Protein AF-A0A378R0T5-F1 (afdb_monomer)

Solvent-accessible surface area (backbone atoms only — not comparable to full-atom values): 10630 Å² total; per-residue (Å²): 133,88,83,85,75,93,77,85,84,84,83,92,78,89,84,81,87,89,85,80,87,87,83,86,90,87,89,82,89,89,81,90,83,89,77,88,76,93,70,92,67,92,65,93,65,66,70,77,44,72,35,35,32,31,23,16,50,79,90,35,71,51,33,57,54,38,42,55,50,18,53,48,38,32,71,77,62,62,27,54,39,40,64,38,72,46,87,21,38,66,49,31,53,55,34,28,65,68,65,75,23,53,28,24,41,32,40,50,67,56,48,50,27,28,57,67,22,35,91,97,26,89,56,54,54,81,48,64,35,81,76,44,76,75,51,75,44,72,50,79,82,79,70,97,50,92,88,72,76,88,71,88,74,73,46,78,44,42,34,30,37,31,27,48,52,79,83,129

Foldseek 3Di:
DDDDDPPPPPDPDDDDDDDDDDDDDDDDDDDDDDDDDDDDDPDVQPPQAEAEEEAEDCPDPRVVVQVVVQVVCCVPRVHNYDYDYDNAALVQLVCQLVVVHQKYKHKPVSLVCQQVQHDSGVDHDPFKDWDDWDDKDWDFDDDPDPPPPPDGDIDIIIMTMMGTDDDD

Secondary structure (DSSP, 8-state):
-----S-SSSSSS------------------------------------EEEEE--STTSHHHHHHHHHHHHHHHHH--EEEEE--S-HHHHHHHHHTTS-SEEEEEHHHHHHHHHT-TT-SS---SEEEEEEEEEEEEP---SSTT--S----EEEEEEEEEEPPP-

InterPro domains:
  IPR011852 TRAP transporter solute receptor, TAXI family [PF16868] (53-145)
  IPR011852 TRAP transporter solute receptor, TAXI family [PTHR42941] (23-144)
  IPR011852 TRAP transporter solute receptor, TAXI family [TIGR02122] (1-142)

Mean predicted aligned error: 16.32 Å

Structure (mmCIF, N/CA/C/O backbone):
data_AF-A0A378R0T5-F1
#
_entry.id   AF-A0A378R0T5-F1
#
loop_
_atom_site.group_PDB
_atom_site.id
_atom_site.type_symbol
_atom_site.label_atom_id
_atom_site.label_alt_id
_atom_site.label_comp_id
_atom_site.label_asym_id
_atom_site.label_entity_id
_atom_site.label_seq_id
_atom_site.pdbx_PDB_ins_code
_atom_site.Cartn_x
_atom_site.Cartn_y
_atom_site.Cartn_z
_atom_site.occupancy
_atom_site.B_iso_or_equiv
_atom_site.auth_seq_id
_atom_site.auth_comp_id
_atom_site.auth_asym_id
_atom_site.auth_atom_id
_atom_site.pdbx_PDB_model_num
ATOM 1 N N . MET A 1 1 ? 40.529 45.753 13.535 1.00 38.09 1 MET A N 1
ATOM 2 C CA . MET A 1 1 ? 40.522 44.287 13.735 1.00 38.09 1 MET A CA 1
ATOM 3 C C . MET A 1 1 ? 39.955 43.991 15.118 1.00 38.09 1 MET A C 1
ATOM 5 O O . MET A 1 1 ? 40.439 44.571 16.071 1.00 38.09 1 MET A O 1
ATOM 9 N N . LYS A 1 2 ? 38.894 43.171 15.162 1.00 45.59 2 LYS A N 1
ATOM 10 C CA . LYS A 1 2 ? 38.341 42.362 16.272 1.00 45.59 2 LYS A CA 1
ATOM 11 C C . LYS A 1 2 ? 38.584 42.806 17.729 1.00 45.59 2 LYS A C 1
ATOM 13 O O . LYS A 1 2 ? 39.693 42.678 18.221 1.00 45.59 2 LYS A O 1
ATOM 18 N N . ALA A 1 3 ? 37.484 43.047 18.448 1.00 45.38 3 ALA A N 1
ATOM 19 C CA . ALA A 1 3 ? 37.195 42.361 19.716 1.00 45.38 3 ALA A CA 1
ATOM 20 C C . ALA A 1 3 ? 35.701 42.523 20.06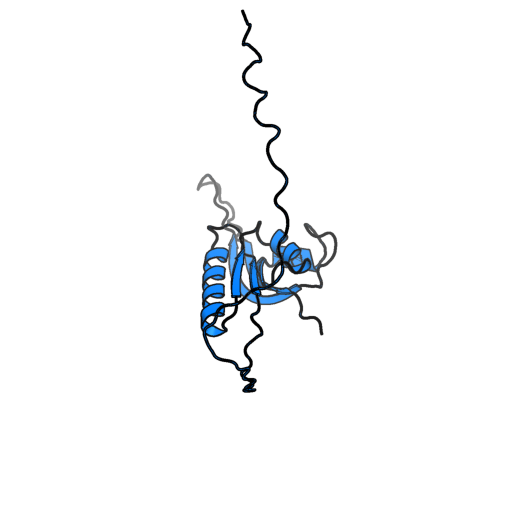8 1.00 45.38 3 ALA A C 1
ATOM 22 O O . ALA A 1 3 ? 35.307 43.433 20.788 1.00 45.38 3 ALA A O 1
ATOM 23 N N . PHE A 1 4 ? 34.857 41.651 19.509 1.00 55.78 4 PHE A N 1
ATOM 24 C CA . PHE A 1 4 ? 33.466 41.487 19.940 1.00 55.78 4 PHE A CA 1
ATOM 25 C C . PHE A 1 4 ? 33.455 40.833 21.330 1.00 55.78 4 PHE A C 1
ATOM 27 O O . PHE A 1 4 ? 34.062 39.779 21.530 1.00 55.78 4 PHE A O 1
ATOM 34 N N . ASN A 1 5 ? 32.806 41.500 22.284 1.00 49.41 5 ASN A N 1
ATOM 35 C CA . ASN A 1 5 ? 32.858 41.195 23.709 1.00 49.41 5 ASN A CA 1
ATOM 36 C C . ASN A 1 5 ? 31.922 40.024 24.063 1.00 49.41 5 ASN A C 1
ATOM 38 O O . ASN A 1 5 ? 30.726 40.065 23.777 1.00 49.41 5 ASN A O 1
ATOM 42 N N . LYS A 1 6 ? 32.476 38.977 24.687 1.00 50.16 6 LYS A N 1
ATOM 43 C CA . LYS A 1 6 ? 31.819 37.709 25.062 1.00 50.16 6 LYS A CA 1
ATOM 44 C C . LYS A 1 6 ? 30.911 37.850 26.297 1.00 50.16 6 LYS A C 1
ATOM 46 O O . LYS A 1 6 ? 31.003 37.050 27.221 1.00 50.16 6 LYS A O 1
ATOM 51 N N . LEU A 1 7 ? 30.067 38.880 26.331 1.00 47.53 7 LEU A N 1
ATOM 52 C CA . LEU A 1 7 ? 29.263 39.224 27.512 1.00 47.53 7 LEU A CA 1
ATOM 53 C C . LEU A 1 7 ? 27.750 39.013 27.319 1.00 47.53 7 LEU A C 1
ATOM 55 O O . LEU A 1 7 ? 26.978 39.234 28.240 1.00 47.53 7 LEU A O 1
ATOM 59 N N . THR A 1 8 ? 27.305 38.526 26.159 1.00 48.91 8 THR A N 1
ATOM 60 C CA . THR A 1 8 ? 25.872 38.342 25.847 1.00 48.91 8 THR A CA 1
ATOM 61 C C . THR A 1 8 ? 25.450 36.886 25.605 1.00 48.91 8 THR A C 1
ATOM 63 O O . THR A 1 8 ? 24.412 36.650 24.997 1.00 48.91 8 THR A O 1
ATOM 66 N N . LEU A 1 9 ? 26.208 35.893 26.094 1.00 52.00 9 LEU A N 1
ATOM 67 C CA . LEU A 1 9 ? 25.902 34.463 25.881 1.00 52.00 9 LEU A CA 1
ATOM 68 C C . LEU A 1 9 ? 25.857 33.609 27.167 1.00 52.00 9 LEU A C 1
ATOM 70 O O . LEU A 1 9 ? 26.092 32.409 27.117 1.00 52.00 9 LEU A O 1
ATOM 74 N N . ALA A 1 10 ? 25.547 34.191 28.329 1.00 48.78 10 ALA A N 1
ATOM 75 C CA . ALA A 1 10 ? 25.557 33.458 29.606 1.00 48.78 10 ALA A CA 1
ATOM 76 C C . ALA A 1 10 ? 24.336 33.721 30.516 1.00 48.78 10 ALA A C 1
ATOM 78 O O . ALA A 1 10 ? 24.488 33.764 31.730 1.00 48.78 10 ALA A O 1
ATOM 79 N N . CYS A 1 11 ? 23.128 33.877 29.952 1.00 46.97 11 CYS A N 1
ATOM 80 C CA . CYS A 1 11 ? 21.889 34.078 30.735 1.00 46.97 11 CYS A CA 1
ATOM 81 C C . CYS A 1 11 ? 20.726 33.116 30.410 1.00 46.97 11 CYS A C 1
ATOM 83 O O . CYS A 1 11 ? 19.616 33.348 30.871 1.00 46.97 11 CYS A O 1
ATOM 85 N N . ILE A 1 12 ? 20.928 32.034 29.644 1.00 52.97 12 ILE A N 1
ATOM 86 C CA . ILE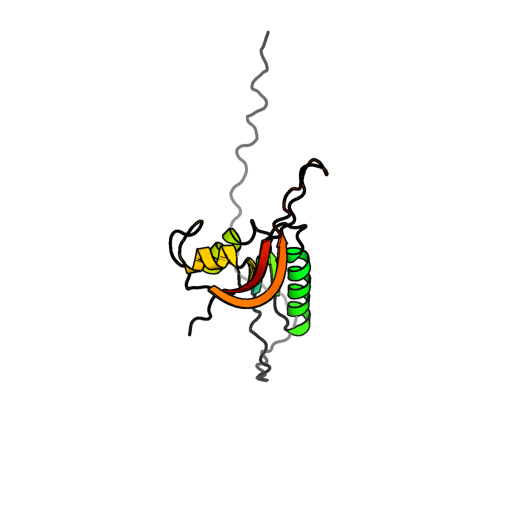 A 1 12 ? 19.840 31.082 29.303 1.00 52.97 12 ILE A CA 1
ATOM 87 C C . ILE A 1 12 ? 20.183 29.657 29.757 1.00 52.97 12 ILE A C 1
ATOM 89 O O . ILE A 1 12 ? 19.933 28.679 29.062 1.00 52.97 12 ILE A O 1
ATOM 93 N N . ILE A 1 13 ? 20.790 29.523 30.935 1.00 56.72 13 ILE A N 1
ATOM 94 C CA . ILE A 1 13 ? 20.854 28.239 31.633 1.00 56.72 13 ILE A CA 1
ATOM 95 C C . ILE A 1 13 ? 20.547 28.500 33.101 1.00 56.72 13 ILE A C 1
ATOM 97 O O . ILE A 1 13 ? 21.315 29.160 33.793 1.00 56.72 13 ILE A O 1
ATOM 101 N N . GLY A 1 14 ? 19.428 27.940 33.552 1.00 53.78 14 GLY A N 1
ATOM 102 C CA . GLY A 1 14 ? 19.097 27.804 34.963 1.00 53.78 14 GLY A CA 1
ATOM 103 C C . GLY A 1 14 ? 17.999 28.747 35.417 1.00 53.78 14 GLY A C 1
ATOM 104 O O . GLY A 1 14 ? 18.301 29.825 35.896 1.00 53.78 14 GLY A O 1
ATOM 105 N N . ILE A 1 15 ? 16.745 28.300 35.309 1.00 58.47 15 ILE A N 1
ATOM 106 C CA . ILE A 1 15 ? 15.662 28.581 36.261 1.00 58.47 15 ILE A CA 1
ATOM 107 C C . ILE A 1 15 ? 14.592 27.488 36.051 1.00 58.47 15 ILE A C 1
ATOM 109 O O . ILE A 1 15 ? 13.989 27.375 34.988 1.00 58.47 15 ILE A O 1
ATOM 113 N N . SER A 1 16 ? 14.402 26.688 37.103 1.00 52.78 16 SER A N 1
ATOM 114 C CA . SER A 1 16 ? 13.153 26.004 37.471 1.00 52.78 16 SER A CA 1
ATOM 115 C C . SER A 1 16 ? 12.789 24.661 36.832 1.00 52.78 16 SER A C 1
ATOM 117 O O . SER A 1 16 ? 11.827 24.528 36.082 1.00 52.78 16 SER A O 1
ATOM 119 N N . THR A 1 17 ? 13.445 23.610 37.320 1.00 58.12 17 THR A N 1
ATOM 120 C CA . THR A 1 17 ? 12.716 22.442 37.843 1.00 58.12 17 THR A CA 1
ATOM 121 C C . THR A 1 17 ? 12.087 22.778 39.201 1.00 58.12 17 THR A C 1
ATOM 123 O O . THR A 1 17 ? 12.714 23.510 39.964 1.00 58.12 17 THR A O 1
ATOM 126 N N . LEU A 1 18 ? 10.942 22.143 39.508 1.00 54.56 18 LEU A N 1
ATOM 127 C CA . LEU A 1 18 ? 10.236 21.987 40.803 1.00 54.56 18 LEU A CA 1
ATOM 128 C C . LEU A 1 18 ? 8.879 22.709 40.890 1.00 54.56 18 LEU A C 1
ATOM 130 O O . LEU A 1 18 ? 8.830 23.886 41.215 1.00 54.56 18 LEU A O 1
ATOM 134 N N . LEU A 1 19 ? 7.788 21.950 40.710 1.00 55.28 19 LEU A N 1
ATOM 135 C CA . LEU A 1 19 ? 6.519 22.112 41.440 1.00 55.28 19 LEU A CA 1
ATOM 136 C C . LEU A 1 19 ? 5.769 20.764 41.492 1.00 55.28 19 LEU A C 1
ATOM 138 O O . LEU A 1 19 ? 4.975 20.411 40.629 1.00 55.28 19 LEU A O 1
ATOM 142 N N . THR A 1 20 ? 6.176 19.969 42.481 1.00 65.31 20 THR A N 1
ATOM 143 C CA . THR A 1 20 ? 5.383 19.253 43.496 1.00 65.31 20 THR A CA 1
ATOM 144 C C . THR A 1 20 ? 3.863 19.095 43.311 1.00 65.31 20 THR A C 1
ATOM 146 O O . THR A 1 20 ? 3.119 20.066 43.286 1.00 65.31 20 THR A O 1
ATOM 149 N N . ALA A 1 21 ? 3.454 17.820 43.307 1.00 49.84 21 ALA A N 1
ATOM 150 C CA . ALA A 1 21 ? 2.366 17.168 44.053 1.00 49.84 21 ALA A CA 1
ATOM 151 C C . ALA A 1 21 ? 1.160 17.979 44.572 1.00 49.84 21 ALA A C 1
ATOM 153 O O . ALA A 1 21 ? 1.321 18.912 45.352 1.00 49.84 21 ALA A O 1
ATOM 154 N N . CYS A 1 22 ? -0.048 17.443 44.343 1.00 58.81 22 CYS A N 1
ATOM 155 C CA . CYS A 1 22 ? -1.053 17.304 45.403 1.00 58.81 22 CYS A CA 1
ATOM 156 C C . CYS A 1 22 ? -2.129 16.266 45.032 1.00 58.81 22 CYS A C 1
ATOM 158 O O . CYS A 1 22 ? -2.677 16.298 43.931 1.00 58.81 22 CYS A O 1
ATOM 160 N N . GLY A 1 23 ? -2.434 15.374 45.974 1.00 36.56 23 GLY A N 1
ATOM 161 C CA . GLY A 1 23 ? -3.691 14.638 46.069 1.00 36.56 23 GLY A CA 1
ATOM 162 C C . GLY A 1 23 ? -4.391 14.984 47.392 1.00 36.56 23 GLY A C 1
ATOM 163 O O . GLY A 1 23 ? -3.721 15.412 48.329 1.00 36.56 23 GLY A O 1
ATOM 164 N N . GLY A 1 24 ? -5.710 14.751 47.462 1.00 35.88 24 GLY A N 1
ATOM 165 C CA . GLY A 1 24 ? -6.463 14.556 48.715 1.00 35.88 24 GLY A CA 1
ATOM 166 C C . GLY A 1 24 ? -7.324 15.717 49.248 1.00 35.88 24 GLY A C 1
ATOM 167 O O . GLY A 1 24 ? -6.819 16.597 49.933 1.00 35.88 24 GLY A O 1
ATOM 168 N N . ASP A 1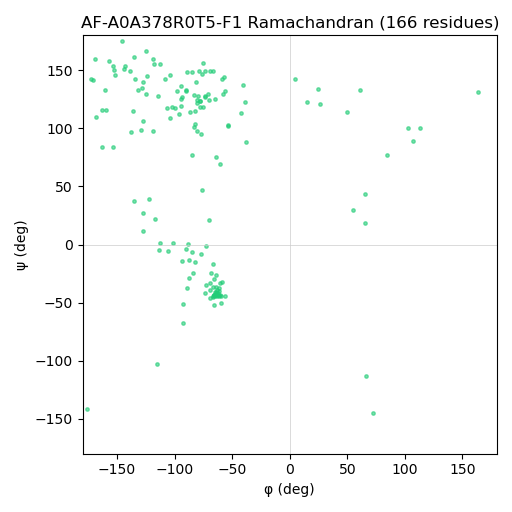 25 ? -8.635 15.612 48.985 1.00 43.97 25 ASP A N 1
ATOM 169 C CA . ASP A 1 25 ? -9.829 15.956 49.793 1.00 43.97 25 ASP A CA 1
ATOM 170 C C . ASP A 1 25 ? -10.013 17.322 50.500 1.00 43.97 25 ASP A C 1
ATOM 172 O O . ASP A 1 25 ? -9.433 17.589 51.554 1.00 43.97 25 ASP A O 1
ATOM 176 N N . LYS A 1 26 ? -11.023 18.091 50.038 1.00 32.62 26 LYS A N 1
ATOM 177 C CA . LYS A 1 26 ? -12.215 18.502 50.827 1.00 32.62 26 LYS A CA 1
ATOM 178 C C . LYS A 1 26 ? -13.289 19.222 49.986 1.00 32.62 26 LYS A C 1
ATOM 180 O O . LYS A 1 26 ? -12.993 19.992 49.080 1.00 32.62 26 LYS A O 1
ATOM 185 N N . SER A 1 27 ? -14.531 18.910 50.346 1.00 30.66 27 SER A N 1
ATOM 186 C CA . SER A 1 27 ? -15.831 19.035 49.673 1.00 30.66 27 SER A CA 1
ATOM 187 C C . SER A 1 27 ? -16.394 20.438 49.402 1.00 30.66 27 SER A C 1
ATOM 189 O O . SER A 1 27 ? -16.260 21.321 50.244 1.00 30.66 27 SER A O 1
ATOM 191 N N . ALA A 1 28 ? -17.171 20.559 48.311 1.00 29.38 28 ALA A N 1
ATOM 192 C CA . ALA A 1 28 ? -18.567 21.043 48.316 1.00 29.38 28 ALA A CA 1
ATOM 193 C C . ALA A 1 28 ? -19.273 20.782 46.952 1.00 29.38 28 ALA A C 1
ATOM 195 O O . ALA A 1 28 ? -18.910 21.386 45.948 1.00 29.38 28 ALA A O 1
ATOM 196 N N . GLU A 1 29 ? -20.233 19.837 46.969 1.00 25.53 29 GLU A N 1
ATOM 197 C CA . GLU A 1 29 ? -21.494 19.635 46.198 1.00 25.53 29 GLU A CA 1
ATOM 198 C C . GLU A 1 29 ? -21.861 20.600 45.032 1.00 25.53 29 GLU A C 1
ATOM 200 O O . GLU A 1 29 ? -21.692 21.805 45.165 1.00 25.53 29 GLU A O 1
ATOM 205 N N . GLN A 1 30 ? -22.446 20.227 43.875 1.00 23.19 30 GLN A N 1
ATOM 206 C CA . GLN A 1 30 ? -23.605 19.372 43.483 1.00 23.19 30 GLN A CA 1
ATOM 207 C C . GLN A 1 30 ? -23.539 19.158 41.934 1.00 23.19 30 GLN A C 1
ATOM 209 O O . GLN A 1 30 ? -22.995 20.027 41.264 1.00 23.19 30 GLN A O 1
ATOM 214 N N . LYS A 1 31 ? -24.121 18.180 41.211 1.00 25.66 31 LYS A N 1
ATOM 215 C CA . LYS A 1 31 ? -25.055 17.053 41.422 1.00 25.66 31 LYS A CA 1
ATOM 216 C C . LYS A 1 31 ? -25.089 16.197 40.123 1.00 25.66 31 LYS A C 1
ATOM 218 O O . LYS A 1 31 ? -25.132 16.798 39.057 1.00 25.66 31 LYS A O 1
ATOM 223 N N . THR A 1 32 ? -25.160 14.862 40.277 1.00 21.12 32 THR A N 1
ATOM 224 C CA . THR A 1 32 ? -26.046 13.871 39.577 1.00 21.12 32 THR A CA 1
ATOM 225 C C . THR A 1 32 ? -25.917 13.730 38.033 1.00 21.12 32 THR A C 1
ATOM 227 O O . THR A 1 32 ? -25.921 14.720 37.325 1.00 21.12 32 THR A O 1
ATOM 230 N N . ASP A 1 33 ? -25.825 12.560 37.385 1.00 24.83 33 ASP A N 1
ATOM 231 C CA . ASP A 1 33 ? -26.380 11.232 37.674 1.00 24.83 33 ASP A CA 1
ATOM 232 C C . ASP A 1 33 ? -25.577 10.097 37.000 1.00 24.83 33 ASP A C 1
ATOM 234 O O . ASP A 1 33 ? -24.893 10.283 35.994 1.00 24.83 33 ASP A O 1
ATOM 238 N N . SER A 1 34 ? -25.717 8.908 37.572 1.00 29.70 34 SER A N 1
ATOM 239 C CA . SER A 1 34 ? -25.127 7.635 37.173 1.00 29.70 34 SER A CA 1
ATOM 240 C C . SER A 1 34 ? -25.875 7.007 35.996 1.00 29.70 34 SER A C 1
ATOM 242 O O . SER A 1 34 ? -27.097 7.078 35.935 1.00 29.70 34 SER A O 1
ATOM 244 N N . SER A 1 35 ? -25.174 6.254 35.149 1.00 30.28 35 SER A N 1
ATOM 245 C CA . SER A 1 35 ? -25.454 4.820 34.940 1.00 30.28 35 SER A CA 1
ATOM 246 C C . SER A 1 35 ? -24.806 4.290 33.671 1.00 30.28 35 SER A C 1
ATOM 248 O O . SER A 1 35 ? -24.983 4.815 32.573 1.00 30.28 35 SER A O 1
ATOM 250 N N . GLN A 1 36 ? -24.121 3.161 33.853 1.00 40.38 36 GLN A N 1
ATOM 251 C CA . GLN A 1 36 ? -23.979 2.122 32.845 1.00 40.38 36 GLN A CA 1
ATOM 252 C C . GLN A 1 36 ? -25.297 1.908 32.093 1.00 40.38 36 GLN A C 1
ATOM 254 O O . GLN A 1 36 ? -26.345 1.741 32.712 1.00 40.38 36 GLN A O 1
ATOM 259 N N . ASN A 1 37 ? -25.222 1.754 30.774 1.00 34.06 37 ASN A N 1
ATOM 260 C CA . ASN A 1 37 ? -26.150 0.859 30.107 1.00 34.06 37 ASN A CA 1
ATOM 261 C C . ASN A 1 37 ? -25.428 0.036 29.041 1.00 34.06 37 ASN A C 1
ATOM 263 O O . ASN A 1 37 ? -25.230 0.460 27.902 1.00 34.06 37 ASN A O 1
ATOM 267 N N . THR A 1 38 ? -25.056 -1.172 29.456 1.00 36.94 38 THR A N 1
ATOM 268 C CA . THR A 1 38 ? -24.958 -2.341 28.592 1.00 36.94 38 THR A CA 1
ATOM 269 C C . THR A 1 38 ? -26.289 -2.522 27.869 1.00 36.94 38 THR A C 1
ATOM 271 O O . THR A 1 38 ? -27.238 -3.059 28.431 1.00 36.94 38 THR A O 1
ATOM 274 N N . SER A 1 39 ? -26.347 -2.139 26.597 1.00 36.66 39 SER A N 1
ATOM 275 C CA . SER A 1 39 ? -27.336 -2.686 25.672 1.00 36.66 39 SER A CA 1
ATOM 276 C C . SER A 1 39 ? -26.605 -3.389 24.536 1.00 36.66 39 SER A C 1
ATOM 278 O O . SER A 1 39 ? -26.134 -2.791 23.573 1.00 36.66 39 SER A O 1
ATOM 280 N N . ASN A 1 40 ? -26.504 -4.709 24.697 1.00 48.62 40 ASN A N 1
ATOM 281 C CA . ASN A 1 40 ? -26.322 -5.640 23.599 1.00 48.62 40 ASN A CA 1
ATOM 282 C C . ASN A 1 40 ? -27.430 -5.389 22.572 1.00 48.62 40 ASN A C 1
ATOM 284 O O . ASN A 1 40 ? -28.571 -5.810 22.731 1.00 48.62 40 ASN A O 1
ATOM 288 N N . THR A 1 41 ? -27.077 -4.709 21.496 1.00 35.47 41 THR A N 1
ATOM 289 C CA . THR A 1 41 ? -27.636 -4.969 20.178 1.00 35.47 41 THR A CA 1
ATOM 290 C C . THR A 1 41 ? -26.422 -5.143 19.296 1.00 35.47 41 THR A C 1
ATOM 292 O O . THR A 1 41 ? -25.693 -4.186 19.045 1.00 35.47 41 THR A O 1
ATOM 295 N N . ALA A 1 42 ? -26.159 -6.394 18.922 1.00 51.16 42 ALA A N 1
ATOM 296 C CA . ALA A 1 42 ? -25.106 -6.786 18.003 1.00 51.16 42 ALA A CA 1
ATOM 297 C C . ALA A 1 42 ? -25.390 -6.183 16.618 1.00 51.16 42 ALA A C 1
ATOM 299 O O . ALA A 1 42 ? -25.863 -6.846 15.703 1.00 51.16 42 ALA A O 1
ATOM 300 N N . SER A 1 43 ? -25.144 -4.884 16.485 1.00 42.78 43 SER A N 1
ATOM 301 C CA . SER A 1 43 ? -24.707 -4.313 15.229 1.00 42.78 43 SER A CA 1
ATOM 302 C C . SER A 1 43 ? -23.237 -4.673 15.153 1.00 42.78 43 SER A C 1
ATOM 304 O O . SER A 1 43 ? -22.486 -4.333 16.064 1.00 42.78 43 SER A O 1
ATOM 306 N N . ASP A 1 44 ? -22.844 -5.353 14.086 1.00 46.75 44 ASP A N 1
ATOM 307 C CA . ASP A 1 44 ? -21.458 -5.519 13.661 1.00 46.75 44 ASP A CA 1
ATOM 308 C C . ASP A 1 44 ? -20.860 -4.126 13.370 1.00 46.75 44 ASP A C 1
ATOM 310 O O . ASP A 1 44 ? -20.715 -3.679 12.237 1.00 46.75 44 ASP A O 1
ATOM 314 N N . LYS A 1 45 ? -20.665 -3.333 14.425 1.00 50.66 45 LYS A N 1
ATOM 315 C CA . LYS A 1 45 ? -19.877 -2.115 14.407 1.00 50.66 45 LYS A CA 1
ATOM 316 C C . LYS A 1 45 ? -18.464 -2.618 14.569 1.00 50.66 45 LYS A C 1
ATOM 318 O O . LYS A 1 45 ? -18.078 -3.021 15.662 1.00 50.66 45 LYS A O 1
ATOM 323 N N . LEU A 1 46 ? -17.734 -2.616 13.460 1.00 54.09 46 LEU A N 1
ATOM 324 C CA . LEU A 1 46 ? -16.291 -2.779 13.453 1.00 54.09 46 LEU A CA 1
ATOM 325 C C . LEU A 1 46 ? -15.739 -1.931 14.610 1.00 54.09 46 LEU A C 1
ATOM 327 O O . LEU A 1 46 ? -15.900 -0.708 14.576 1.00 54.09 46 LEU A O 1
ATOM 331 N N . GLU A 1 47 ? -15.169 -2.563 15.648 1.00 58.09 47 GLU A N 1
ATOM 332 C CA . GLU A 1 47 ? -14.362 -1.871 16.666 1.00 58.09 47 GLU A CA 1
ATOM 333 C C . GLU A 1 47 ? -13.540 -0.827 15.931 1.00 58.09 47 GLU A C 1
ATOM 335 O O . GLU A 1 47 ? -12.879 -1.220 14.980 1.00 58.09 47 GLU A O 1
ATOM 340 N N . THR A 1 48 ? -13.647 0.460 16.274 1.00 58.69 48 THR A N 1
ATOM 341 C CA . THR A 1 48 ? -13.103 1.597 15.508 1.00 58.69 48 THR A CA 1
ATOM 342 C C . THR A 1 48 ? -11.739 1.283 14.886 1.00 58.69 48 THR A C 1
ATOM 344 O O . THR A 1 48 ? -10.700 1.504 15.510 1.00 58.69 48 THR A O 1
ATOM 347 N N . LYS A 1 49 ? -11.738 0.726 13.665 1.00 73.00 49 LYS A N 1
ATOM 348 C CA . LYS A 1 49 ? -10.517 0.243 13.025 1.00 73.00 49 LYS A CA 1
ATOM 349 C C . LYS A 1 49 ? -9.840 1.460 12.432 1.00 73.00 49 LYS A C 1
ATOM 351 O O . LYS A 1 49 ? -10.445 2.195 11.646 1.00 73.00 49 LYS A O 1
ATOM 356 N N . PHE A 1 50 ? -8.605 1.692 12.855 1.00 87.75 50 PHE A N 1
ATOM 357 C CA . PHE A 1 50 ? -7.730 2.642 12.194 1.00 87.75 50 PHE A CA 1
ATOM 358 C C . PHE A 1 50 ? -7.319 2.038 10.862 1.00 87.75 50 PHE A C 1
ATOM 360 O O . PHE A 1 50 ? -6.940 0.872 10.798 1.00 87.75 50 PHE A O 1
ATOM 367 N N . VAL A 1 51 ? -7.470 2.813 9.797 1.00 90.44 51 VAL A N 1
ATOM 368 C CA . VAL A 1 51 ? -7.163 2.367 8.444 1.00 90.44 51 VAL A CA 1
ATOM 369 C C . VAL A 1 51 ? -6.254 3.398 7.803 1.00 90.44 51 VAL A C 1
ATOM 371 O O . VAL A 1 51 ? -6.702 4.428 7.300 1.00 90.44 51 VAL A O 1
ATOM 374 N N . THR A 1 52 ? -4.960 3.122 7.820 1.00 93.38 52 THR A N 1
ATOM 375 C CA . THR A 1 52 ? -3.942 3.959 7.196 1.00 93.38 52 THR A CA 1
ATOM 376 C C . THR A 1 52 ? -3.665 3.441 5.794 1.00 93.38 52 THR A C 1
ATOM 378 O O . THR A 1 52 ? -3.252 2.295 5.603 1.00 93.38 52 THR A O 1
ATOM 381 N N . ILE A 1 53 ? -3.910 4.294 4.801 1.00 94.50 53 ILE A N 1
ATOM 382 C CA . ILE A 1 53 ? -3.760 3.977 3.381 1.00 94.50 53 ILE A CA 1
ATOM 383 C C . ILE A 1 53 ? -2.472 4.621 2.861 1.00 94.50 53 ILE A C 1
ATOM 385 O O . ILE A 1 53 ? -2.404 5.841 2.700 1.00 94.50 53 ILE A O 1
ATOM 389 N N . GLY A 1 54 ? -1.454 3.811 2.574 1.00 94.81 54 GLY A N 1
ATOM 390 C CA . GLY A 1 54 ? -0.210 4.250 1.945 1.00 94.81 54 GLY A CA 1
ATOM 391 C C . GLY A 1 54 ? -0.405 4.556 0.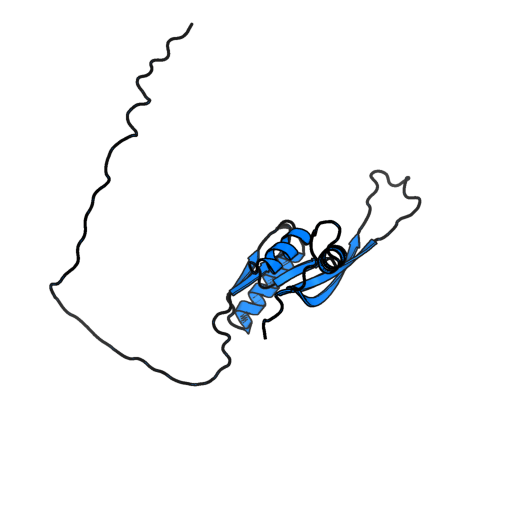466 1.00 94.81 54 GLY A C 1
ATOM 392 O O . GLY A 1 54 ? -0.935 3.740 -0.291 1.00 94.81 54 GLY A O 1
ATOM 393 N N . THR A 1 55 ? 0.022 5.740 0.042 1.00 94.00 55 THR A N 1
ATOM 394 C CA . THR A 1 55 ? -0.228 6.249 -1.312 1.00 94.00 55 THR A CA 1
ATOM 395 C C . THR A 1 55 ? 1.074 6.421 -2.090 1.00 94.00 55 THR A C 1
ATOM 397 O O . THR A 1 55 ? 1.642 5.454 -2.590 1.00 94.00 55 THR A O 1
ATOM 400 N N . GLY A 1 56 ? 1.547 7.650 -2.217 1.00 90.12 56 GLY A N 1
ATOM 401 C CA . GLY A 1 56 ? 2.774 8.041 -2.889 1.00 90.12 56 GLY A CA 1
ATOM 402 C C . GLY A 1 56 ? 2.961 9.541 -2.696 1.00 90.12 56 GLY A C 1
ATOM 403 O O . GLY A 1 56 ? 2.615 10.080 -1.643 1.00 90.12 56 GLY A O 1
ATOM 404 N N . GLY A 1 57 ? 3.450 10.237 -3.724 1.00 90.31 57 GLY A N 1
ATOM 405 C CA . GLY A 1 57 ? 3.557 11.696 -3.692 1.00 90.31 57 GLY A CA 1
ATOM 406 C C . GLY A 1 57 ? 2.208 12.382 -3.432 1.00 90.31 57 GLY A C 1
ATOM 407 O O . GLY A 1 57 ? 1.174 11.946 -3.936 1.00 90.31 57 GLY A O 1
ATOM 408 N N . ALA A 1 58 ? 2.226 13.488 -2.683 1.00 88.38 58 ALA A N 1
ATOM 409 C CA . ALA A 1 58 ? 1.018 14.210 -2.266 1.00 88.38 58 ALA A CA 1
ATOM 410 C C . ALA A 1 58 ? 0.150 14.707 -3.440 1.00 88.38 58 ALA A C 1
ATOM 412 O O . ALA A 1 58 ? -1.073 14.748 -3.330 1.00 88.38 58 ALA A O 1
ATOM 413 N N . SER A 1 59 ? 0.778 15.056 -4.567 1.00 88.00 59 SER A N 1
ATOM 414 C CA . SER A 1 59 ? 0.113 15.477 -5.809 1.00 88.00 59 SER A CA 1
ATOM 415 C C . SER A 1 59 ? -0.235 14.315 -6.747 1.00 88.00 59 SER A C 1
ATOM 417 O O . SER A 1 59 ? -0.748 14.534 -7.843 1.00 88.00 59 SER A O 1
ATOM 419 N N . GLY A 1 60 ? 0.082 13.079 -6.356 1.00 86.69 60 GLY A N 1
ATOM 420 C CA . GLY A 1 60 ? -0.158 11.896 -7.166 1.00 86.69 60 GLY A CA 1
ATOM 421 C C . GLY A 1 60 ? -1.634 11.485 -7.180 1.00 86.69 60 GLY A C 1
ATOM 422 O O . GLY A 1 60 ? -2.364 11.742 -6.219 1.00 86.69 60 GLY A O 1
ATOM 423 N N . PRO A 1 61 ? -2.072 10.761 -8.227 1.00 89.19 61 PRO A N 1
ATOM 424 C CA . PRO A 1 61 ? -3.453 10.289 -8.331 1.00 89.19 61 PRO A CA 1
ATOM 425 C C . PRO A 1 61 ? -3.839 9.368 -7.166 1.00 89.19 61 PRO A C 1
ATOM 427 O O . PRO A 1 61 ? -4.974 9.408 -6.702 1.00 89.19 61 PRO A O 1
ATOM 430 N N . TYR A 1 62 ? -2.892 8.584 -6.639 1.00 90.56 62 TYR A N 1
ATOM 431 C CA . TYR A 1 62 ? -3.146 7.667 -5.524 1.00 90.56 62 TYR A CA 1
ATOM 432 C C . TYR A 1 62 ? -3.492 8.382 -4.223 1.00 90.56 62 TYR A C 1
ATOM 434 O O . TYR A 1 62 ? -4.241 7.831 -3.425 1.00 90.56 62 TYR A O 1
ATOM 442 N N . ASN A 1 63 ? -2.980 9.598 -4.007 1.00 93.50 63 ASN A N 1
ATOM 443 C CA . ASN A 1 63 ? -3.345 10.361 -2.821 1.00 93.50 63 ASN A CA 1
ATOM 444 C C . ASN A 1 63 ? -4.806 10.813 -2.909 1.00 93.50 63 ASN A C 1
ATOM 446 O O . ASN A 1 63 ? -5.570 10.574 -1.985 1.00 93.50 63 ASN A O 1
ATOM 450 N N . ILE A 1 64 ? -5.219 11.346 -4.065 1.00 92.88 64 ILE A N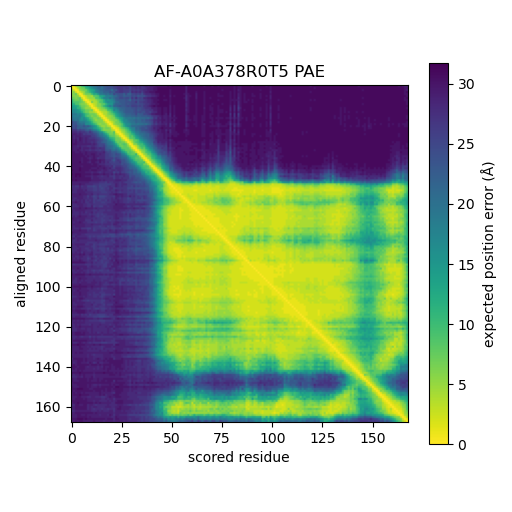 1
ATOM 451 C CA . ILE A 1 64 ? -6.607 11.765 -4.315 1.00 92.88 64 ILE A CA 1
ATOM 452 C C . ILE A 1 64 ? -7.565 10.576 -4.162 1.00 92.88 64 ILE A C 1
ATOM 454 O O . ILE A 1 64 ? -8.529 10.651 -3.405 1.00 92.88 64 ILE A O 1
ATOM 458 N N . ILE A 1 65 ? -7.267 9.454 -4.827 1.00 92.06 65 ILE A N 1
ATOM 459 C CA . ILE A 1 65 ? -8.089 8.236 -4.753 1.00 92.06 65 ILE A CA 1
ATOM 460 C C . ILE A 1 65 ? -8.131 7.701 -3.315 1.00 92.06 65 ILE A C 1
ATOM 462 O O . ILE A 1 65 ? -9.196 7.341 -2.818 1.00 92.06 65 ILE A O 1
ATOM 466 N N . GLY A 1 66 ? -6.987 7.668 -2.627 1.00 92.38 66 GLY A N 1
ATOM 467 C CA . GLY A 1 66 ? -6.898 7.226 -1.239 1.00 92.38 66 GLY A CA 1
ATOM 468 C C . GLY A 1 66 ? -7.721 8.093 -0.288 1.00 92.38 66 GLY A C 1
ATOM 469 O O . GLY A 1 66 ? -8.368 7.555 0.606 1.00 92.38 66 GLY A O 1
ATOM 470 N N . THR A 1 67 ? -7.734 9.415 -0.483 1.00 93.25 67 THR A N 1
ATOM 471 C CA . THR A 1 67 ? -8.511 10.334 0.358 1.00 93.25 67 THR A CA 1
ATOM 472 C C . THR A 1 67 ? -10.002 10.104 0.161 1.00 93.25 67 THR A C 1
ATOM 474 O O . THR A 1 67 ? -10.718 9.948 1.146 1.00 93.25 67 THR A O 1
ATOM 477 N N . SER A 1 68 ? -10.458 9.949 -1.086 1.00 93.50 68 SER A N 1
ATOM 478 C CA . SER A 1 68 ? -11.856 9.602 -1.364 1.00 93.50 68 SER A CA 1
ATOM 479 C C . SER A 1 68 ? -12.258 8.247 -0.766 1.00 93.50 68 SER A C 1
ATOM 481 O O . SER A 1 68 ? -13.367 8.104 -0.255 1.00 93.50 68 SER A O 1
ATOM 483 N N . LEU A 1 69 ? -11.360 7.253 -0.771 1.00 91.56 69 LEU A N 1
ATOM 484 C CA . LEU A 1 69 ? -11.604 5.974 -0.093 1.00 91.56 69 LEU A CA 1
ATOM 485 C C . LEU A 1 69 ? -11.693 6.140 1.427 1.00 91.56 69 LEU A C 1
ATOM 487 O O . LEU A 1 69 ? -12.586 5.569 2.045 1.00 91.56 69 LEU A O 1
ATOM 491 N N . ALA A 1 70 ? -10.802 6.927 2.031 1.00 92.50 70 ALA A N 1
ATOM 492 C CA . ALA A 1 70 ? -10.812 7.180 3.468 1.00 92.50 70 ALA A CA 1
ATOM 493 C C . ALA A 1 70 ? -12.106 7.881 3.921 1.00 92.50 70 ALA A C 1
ATOM 495 O O . ALA A 1 70 ? -12.722 7.465 4.902 1.00 92.50 70 ALA A O 1
ATOM 496 N N . GLU A 1 71 ? -12.570 8.881 3.170 1.00 92.44 71 GLU A N 1
ATOM 497 C CA . GLU A 1 71 ? -13.857 9.550 3.404 1.00 92.44 71 GLU A CA 1
ATOM 498 C C . GLU A 1 71 ? -15.041 8.583 3.251 1.00 92.44 71 GLU A C 1
ATOM 500 O O . GLU A 1 71 ? -15.965 8.576 4.070 1.00 92.44 71 GLU A O 1
ATOM 505 N N . GLY A 1 72 ? -14.999 7.713 2.237 1.00 91.88 72 GLY A N 1
ATOM 506 C CA . GLY A 1 72 ? -15.980 6.645 2.046 1.00 91.88 72 GLY A CA 1
ATOM 507 C C . GLY A 1 72 ? -16.017 5.667 3.223 1.00 91.88 72 GLY A C 1
ATOM 508 O O . GLY A 1 72 ? -17.094 5.317 3.704 1.00 91.88 72 GLY A O 1
ATOM 509 N N . TYR A 1 73 ? -14.852 5.272 3.739 1.00 89.75 73 TYR A N 1
ATOM 510 C CA . TYR A 1 73 ? -14.764 4.368 4.884 1.00 89.75 73 TYR A CA 1
ATOM 511 C C . TYR A 1 73 ? -15.241 5.008 6.187 1.00 89.75 73 TYR A C 1
ATOM 513 O O . TYR A 1 73 ? -15.938 4.359 6.972 1.00 89.75 73 TYR A O 1
ATOM 521 N N . ALA A 1 74 ? -14.927 6.285 6.395 1.00 89.25 74 ALA A N 1
ATOM 522 C CA . ALA A 1 74 ? -15.414 7.036 7.542 1.00 89.25 74 ALA A CA 1
ATOM 523 C C . ALA A 1 74 ? -16.939 7.223 7.497 1.00 89.25 74 ALA A C 1
ATOM 525 O O . ALA A 1 74 ? -17.611 7.016 8.505 1.00 89.25 74 ALA A O 1
ATOM 526 N N . SER A 1 75 ? -17.495 7.563 6.331 1.00 88.81 75 SER A N 1
ATOM 527 C CA . SER A 1 75 ? -18.932 7.831 6.177 1.00 88.81 75 SER A CA 1
ATOM 528 C C . SER A 1 75 ? -19.803 6.573 6.214 1.00 88.81 75 SER A C 1
ATOM 530 O O . SER A 1 75 ? -20.858 6.594 6.844 1.00 88.81 75 SER A O 1
ATOM 532 N N . GLN A 1 76 ? -19.382 5.480 5.571 1.00 88.50 76 GLN A N 1
ATOM 533 C CA . GLN A 1 76 ? -20.201 4.265 5.459 1.00 88.50 76 GLN A CA 1
ATOM 534 C C . GLN A 1 76 ? -19.997 3.290 6.620 1.00 88.50 76 GLN A C 1
ATOM 536 O O . GLN A 1 76 ? -20.954 2.668 7.074 1.00 88.50 76 GLN A O 1
ATOM 541 N N . PHE A 1 77 ? -18.761 3.156 7.109 1.00 85.44 77 PHE A N 1
ATOM 542 C CA . PHE A 1 77 ? -18.401 2.133 8.098 1.00 85.44 77 PHE A CA 1
ATOM 543 C C . PHE A 1 77 ? -18.000 2.719 9.456 1.00 85.44 77 PHE A C 1
ATOM 545 O O . PHE A 1 77 ? -17.750 1.964 10.393 1.00 85.44 77 PHE A O 1
ATOM 552 N N . GLY A 1 78 ? -17.922 4.050 9.588 1.00 84.44 78 GLY A N 1
ATOM 553 C CA . GLY A 1 78 ? -17.465 4.704 10.818 1.00 84.44 78 GLY A CA 1
ATOM 554 C C . GLY A 1 78 ? -15.997 4.418 11.156 1.00 84.44 78 GLY A C 1
ATOM 555 O O . GLY A 1 78 ? -15.595 4.577 12.308 1.00 84.44 78 GLY A O 1
ATOM 556 N N . ALA A 1 79 ? -15.199 3.965 10.182 1.00 87.12 79 ALA A N 1
ATOM 557 C CA . ALA A 1 79 ? -13.790 3.643 10.382 1.00 87.12 79 ALA A CA 1
ATOM 558 C C . ALA A 1 79 ? -12.933 4.917 10.465 1.00 87.12 79 ALA A C 1
ATOM 560 O O . ALA A 1 79 ? -13.195 5.904 9.774 1.00 87.12 79 ALA A O 1
ATOM 561 N N . ASN A 1 80 ? -11.864 4.896 11.269 1.00 89.00 80 ASN A N 1
ATOM 562 C CA . ASN A 1 80 ? -10.909 6.007 11.320 1.00 89.00 80 ASN A CA 1
ATOM 563 C C . ASN A 1 80 ? -9.880 5.832 10.199 1.00 89.00 80 ASN A C 1
ATOM 565 O O . ASN A 1 80 ? -8.772 5.342 10.420 1.00 89.00 80 ASN A O 1
ATOM 569 N N . ALA A 1 81 ? -10.288 6.164 8.975 1.00 91.69 81 ALA A N 1
ATOM 570 C CA . ALA A 1 81 ? -9.454 6.010 7.794 1.00 91.69 81 ALA A CA 1
ATOM 571 C C . ALA A 1 81 ? -8.700 7.303 7.454 1.00 91.69 81 ALA A C 1
ATOM 573 O O . ALA A 1 81 ? -9.276 8.393 7.476 1.00 91.69 81 ALA A O 1
ATOM 574 N N . LYS A 1 82 ? -7.410 7.189 7.123 1.00 92.69 82 LYS A N 1
ATOM 575 C CA . LYS A 1 82 ? -6.547 8.310 6.720 1.00 92.69 82 LYS A CA 1
ATOM 576 C C . LYS A 1 82 ? -5.564 7.882 5.639 1.00 92.69 82 LYS A C 1
ATOM 578 O O . LYS A 1 82 ? -5.134 6.733 5.598 1.00 92.69 82 LYS A O 1
ATOM 583 N N . THR A 1 83 ? -5.168 8.820 4.786 1.00 94.19 83 THR A N 1
ATOM 584 C CA . THR A 1 83 ? -4.071 8.601 3.840 1.00 94.19 83 THR A CA 1
ATOM 585 C C . THR A 1 83 ? -2.728 8.982 4.437 1.00 94.19 83 THR A C 1
ATOM 587 O O . THR A 1 83 ? -2.619 9.911 5.237 1.00 94.19 83 THR A O 1
ATOM 590 N N . GLN A 1 84 ? -1.691 8.276 4.000 1.00 94.75 84 GLN A N 1
ATOM 591 C CA . GLN A 1 84 ? -0.302 8.605 4.269 1.00 94.75 84 GLN A CA 1
ATOM 592 C C . GLN A 1 84 ? 0.455 8.722 2.945 1.00 94.75 84 GLN A C 1
ATOM 594 O O . GLN A 1 84 ? 0.382 7.844 2.077 1.00 94.75 84 GLN A O 1
ATOM 599 N N . THR A 1 85 ? 1.180 9.825 2.786 1.00 94.88 85 THR A N 1
ATOM 600 C CA . THR A 1 85 ? 2.103 10.028 1.670 1.00 94.88 85 THR A CA 1
ATOM 601 C C . THR A 1 85 ? 3.422 9.323 1.959 1.00 94.88 85 THR A C 1
ATOM 603 O O . THR A 1 85 ? 3.906 9.303 3.090 1.00 94.88 85 THR A O 1
ATOM 606 N N . THR A 1 86 ? 3.989 8.706 0.930 1.00 94.69 86 THR A N 1
ATOM 607 C CA . THR A 1 86 ? 5.178 7.848 1.031 1.00 94.69 86 THR A CA 1
ATOM 608 C C . THR A 1 86 ? 6.031 7.987 -0.229 1.00 94.69 86 THR A C 1
ATOM 610 O O . THR A 1 86 ? 5.622 8.607 -1.217 1.00 94.69 86 THR A O 1
ATOM 613 N N . GLY A 1 87 ? 7.194 7.342 -0.241 1.00 91.56 87 GLY A N 1
ATOM 614 C CA . GLY A 1 87 ? 8.040 7.100 -1.408 1.00 91.56 87 GLY A CA 1
ATOM 615 C C . GLY A 1 87 ? 7.476 6.091 -2.420 1.00 91.56 87 GLY A C 1
ATOM 616 O O . GLY A 1 87 ? 8.236 5.558 -3.225 1.00 91.56 87 GLY A O 1
ATOM 617 N N . ALA A 1 88 ? 6.159 5.844 -2.419 1.00 90.88 88 ALA A N 1
ATOM 618 C CA . ALA A 1 88 ? 5.429 4.952 -3.324 1.00 90.88 88 ALA A CA 1
ATOM 619 C C . ALA A 1 88 ? 5.666 3.449 -3.067 1.00 90.88 88 ALA A C 1
ATOM 621 O O . ALA A 1 88 ? 5.727 3.010 -1.923 1.00 90.88 88 ALA A O 1
ATOM 622 N N . SER A 1 89 ? 5.697 2.621 -4.119 1.00 92.12 89 SER A N 1
ATOM 623 C CA . SER A 1 89 ? 5.405 1.183 -4.019 1.00 92.12 89 SER A CA 1
ATOM 624 C C . SER A 1 89 ? 6.396 0.373 -3.178 1.00 92.12 89 SER A C 1
ATOM 626 O O . SER A 1 89 ? 5.962 -0.470 -2.399 1.00 92.12 89 SER A O 1
ATOM 628 N N . VAL A 1 90 ? 7.703 0.631 -3.290 1.00 92.81 90 VAL A N 1
ATOM 629 C CA . VAL A 1 90 ? 8.716 -0.105 -2.509 1.00 92.81 90 VAL A CA 1
ATOM 630 C C . VAL A 1 90 ? 8.589 0.210 -1.019 1.00 92.81 90 VAL A C 1
ATOM 632 O O . VAL A 1 90 ? 8.594 -0.695 -0.188 1.00 92.81 90 VAL A O 1
ATOM 635 N N . GLU A 1 91 ? 8.431 1.486 -0.663 1.00 94.50 91 GLU A N 1
ATOM 636 C CA . GLU A 1 91 ? 8.230 1.885 0.732 1.00 94.50 91 GLU A CA 1
ATOM 637 C C . GLU A 1 91 ? 6.897 1.358 1.273 1.00 94.50 91 GLU A C 1
ATOM 639 O O . GLU A 1 91 ? 6.863 0.791 2.361 1.00 94.50 91 GLU A O 1
ATOM 644 N N . ASN A 1 92 ? 5.822 1.451 0.487 1.00 94.81 92 ASN A N 1
ATOM 645 C CA . ASN A 1 92 ? 4.505 0.932 0.850 1.00 94.81 92 ASN A CA 1
ATOM 646 C C . ASN A 1 92 ? 4.539 -0.563 1.194 1.00 94.81 92 ASN A C 1
ATOM 648 O O . ASN A 1 92 ? 3.964 -0.962 2.202 1.00 94.81 92 ASN A O 1
ATOM 652 N N . LEU A 1 93 ? 5.236 -1.383 0.402 1.00 94.25 93 LEU A N 1
ATOM 653 C CA . LEU A 1 93 ? 5.386 -2.820 0.667 1.00 94.25 93 LEU A CA 1
ATOM 654 C C . LEU A 1 93 ? 6.154 -3.087 1.966 1.00 94.25 93 LEU A C 1
ATOM 656 O O . LEU A 1 93 ? 5.739 -3.925 2.762 1.00 94.25 93 LEU A O 1
ATOM 660 N N . ASN A 1 94 ? 7.222 -2.330 2.225 1.00 92.75 94 ASN A N 1
ATOM 661 C CA . ASN A 1 94 ? 7.980 -2.442 3.473 1.00 92.75 94 ASN A CA 1
ATOM 662 C C . ASN A 1 94 ? 7.166 -1.990 4.697 1.00 92.75 94 ASN A C 1
ATOM 664 O O . ASN A 1 94 ? 7.295 -2.569 5.774 1.00 92.75 94 ASN A O 1
ATOM 668 N N . LEU A 1 95 ? 6.336 -0.955 4.557 1.00 93.94 95 LEU A N 1
ATOM 669 C CA . LEU A 1 95 ? 5.466 -0.469 5.629 1.00 93.94 95 LEU A CA 1
ATOM 670 C C . LEU A 1 95 ? 4.286 -1.416 5.895 1.00 93.94 95 LEU A C 1
ATOM 672 O O . LEU A 1 95 ? 3.899 -1.580 7.054 1.00 93.94 95 LEU A O 1
ATOM 676 N N . LEU A 1 96 ? 3.752 -2.065 4.854 1.00 92.50 96 LEU A N 1
ATOM 677 C CA . LEU A 1 96 ? 2.762 -3.139 4.981 1.00 92.50 96 LEU A CA 1
ATOM 678 C C . LEU A 1 96 ? 3.345 -4.345 5.729 1.00 92.50 96 LEU A C 1
ATOM 680 O O . LEU A 1 96 ? 2.705 -4.859 6.643 1.00 92.50 96 LEU A O 1
ATOM 684 N N . ASP A 1 97 ? 4.572 -4.756 5.398 1.00 91.25 97 ASP A N 1
ATOM 685 C CA . ASP A 1 97 ? 5.258 -5.851 6.095 1.00 91.25 97 ASP A CA 1
ATOM 686 C C . ASP A 1 97 ? 5.516 -5.524 7.576 1.00 91.25 97 ASP A C 1
ATOM 688 O O . ASP A 1 97 ? 5.281 -6.340 8.466 1.00 91.25 97 ASP A O 1
ATOM 692 N N . GLN A 1 98 ? 5.881 -4.270 7.861 1.00 91.44 98 GLN A N 1
ATOM 693 C CA . GLN A 1 98 ? 6.024 -3.746 9.224 1.00 91.44 98 GLN A CA 1
ATOM 694 C C . GLN A 1 98 ? 4.688 -3.522 9.952 1.00 91.44 98 GLN A C 1
ATOM 696 O O . GLN A 1 98 ? 4.707 -3.075 11.100 1.00 91.44 98 GLN A O 1
ATOM 701 N N . LYS A 1 99 ? 3.540 -3.787 9.309 1.00 90.06 99 LYS A N 1
ATOM 702 C CA . LYS A 1 99 ? 2.189 -3.537 9.844 1.00 90.06 99 LYS A CA 1
ATOM 703 C C . LYS A 1 99 ? 1.958 -2.084 10.283 1.00 90.06 99 LYS A C 1
ATOM 705 O O . LYS A 1 99 ? 1.194 -1.821 11.203 1.00 90.06 99 LYS A O 1
ATOM 710 N N . LYS A 1 100 ? 2.643 -1.138 9.637 1.00 91.31 100 LYS A N 1
ATOM 711 C CA . LYS A 1 100 ? 2.454 0.309 9.844 1.00 91.31 100 LYS A CA 1
ATOM 712 C C . LYS A 1 100 ? 1.355 0.889 8.957 1.00 91.31 100 LYS A C 1
ATOM 714 O O . LYS A 1 100 ? 0.952 2.027 9.160 1.00 91.31 100 LYS A O 1
ATOM 719 N N . LEU A 1 101 ? 0.929 0.124 7.955 1.00 92.81 101 LEU A N 1
ATOM 720 C CA . LEU A 1 101 ? -0.169 0.447 7.058 1.00 92.81 101 LEU A CA 1
ATOM 721 C C . LEU A 1 101 ? -1.153 -0.717 7.038 1.00 92.81 101 LEU A C 1
ATOM 723 O O . LEU A 1 101 ? -0.746 -1.878 6.970 1.00 92.81 101 LEU A O 1
ATOM 727 N N . GLU A 1 102 ? -2.441 -0.400 7.028 1.00 92.69 102 GLU A N 1
ATOM 728 C CA . GLU A 1 102 ? -3.512 -1.375 6.832 1.00 92.69 102 GLU A CA 1
ATOM 729 C C . GLU A 1 102 ? -3.814 -1.587 5.351 1.00 92.69 102 GLU A C 1
ATOM 731 O O . GLU A 1 102 ? -4.240 -2.671 4.960 1.00 92.69 102 GLU A O 1
ATOM 736 N N . MET A 1 103 ? -3.583 -0.573 4.515 1.00 92.44 103 MET A N 1
ATOM 737 C CA . MET A 1 103 ? -3.690 -0.693 3.065 1.00 92.44 103 MET A CA 1
ATOM 738 C C . MET A 1 103 ? -2.617 0.124 2.359 1.00 92.44 103 MET A C 1
ATOM 740 O O . MET A 1 103 ? -2.163 1.140 2.878 1.00 92.44 103 MET A O 1
ATOM 744 N N . ALA A 1 104 ? -2.226 -0.271 1.148 1.00 94.81 104 ALA A N 1
ATOM 745 C CA . ALA A 1 104 ? -1.379 0.570 0.313 1.00 94.81 104 ALA A CA 1
ATOM 746 C C . ALA A 1 104 ? -1.555 0.328 -1.188 1.00 94.81 104 ALA A C 1
ATOM 748 O O . ALA A 1 104 ? -1.842 -0.787 -1.629 1.00 94.81 104 ALA A O 1
ATOM 749 N N . PHE A 1 105 ? -1.327 1.381 -1.973 1.00 94.44 105 PHE A N 1
ATOM 750 C CA . PHE A 1 105 ? -1.250 1.297 -3.429 1.00 94.44 105 PHE A CA 1
ATOM 751 C C . PHE A 1 105 ? 0.147 0.866 -3.870 1.00 94.44 105 PHE A C 1
ATOM 753 O O . PHE A 1 105 ? 1.158 1.463 -3.487 1.00 94.44 105 PHE A O 1
ATOM 760 N N . VAL A 1 106 ? 0.216 -0.150 -4.719 1.00 93.44 106 VAL A N 1
ATOM 761 C CA . VAL A 1 106 ? 1.475 -0.680 -5.248 1.00 93.44 106 VAL A CA 1
ATOM 762 C C . VAL A 1 106 ? 1.341 -1.013 -6.725 1.00 93.44 106 VAL A C 1
ATOM 764 O O . VAL A 1 106 ? 0.270 -1.377 -7.205 1.00 93.44 106 VAL A O 1
ATOM 767 N N . MET A 1 107 ? 2.439 -0.882 -7.457 1.00 91.31 107 MET A N 1
ATOM 768 C CA . MET A 1 107 ? 2.519 -1.352 -8.835 1.00 91.31 107 MET A CA 1
ATOM 769 C C . MET A 1 107 ? 2.896 -2.842 -8.873 1.00 91.31 107 MET A C 1
ATOM 771 O O . MET A 1 107 ? 3.584 -3.347 -7.982 1.00 91.31 107 MET A O 1
ATOM 775 N N . SER A 1 108 ? 2.413 -3.560 -9.890 1.00 88.62 108 SER A N 1
ATOM 776 C CA . SER A 1 108 ? 2.614 -5.010 -10.025 1.00 88.62 108 SER A CA 1
ATOM 777 C C . SER A 1 108 ? 4.075 -5.426 -10.215 1.00 88.62 108 SER A C 1
ATOM 779 O O . SER A 1 108 ? 4.427 -6.541 -9.850 1.00 88.62 108 SER A O 1
ATOM 781 N N . ASP A 1 109 ? 4.924 -4.556 -10.759 1.00 90.19 109 ASP A N 1
ATOM 782 C CA . ASP A 1 109 ? 6.367 -4.784 -10.892 1.00 90.19 109 ASP A CA 1
ATOM 783 C C . ASP A 1 109 ? 7.052 -4.860 -9.519 1.00 90.19 109 ASP A C 1
ATOM 785 O O . ASP A 1 109 ? 7.689 -5.864 -9.200 1.00 90.19 109 ASP A O 1
ATOM 789 N N . ALA A 1 110 ? 6.827 -3.860 -8.664 1.00 90.94 110 ALA A N 1
ATOM 790 C CA . ALA A 1 110 ? 7.346 -3.821 -7.301 1.00 90.94 110 ALA A CA 1
ATOM 791 C C . ALA A 1 110 ? 6.766 -4.952 -6.439 1.00 90.94 110 ALA A C 1
ATOM 793 O O . ALA A 1 110 ? 7.477 -5.537 -5.624 1.00 90.94 110 ALA A O 1
ATOM 794 N N . LEU A 1 111 ? 5.488 -5.296 -6.635 1.00 90.94 111 LEU A N 1
ATOM 795 C CA . LEU A 1 111 ? 4.879 -6.442 -5.962 1.00 90.94 111 LEU A CA 1
ATOM 796 C C . LEU A 1 111 ? 5.533 -7.764 -6.384 1.00 90.94 111 LEU A C 1
ATOM 798 O O . LEU A 1 111 ? 5.815 -8.605 -5.535 1.00 90.94 111 LEU A O 1
ATOM 802 N N . ASN A 1 112 ? 5.803 -7.946 -7.678 1.00 90.81 112 ASN A N 1
ATOM 803 C CA . ASN A 1 112 ? 6.466 -9.148 -8.175 1.00 90.81 112 ASN A CA 1
ATOM 804 C C . ASN A 1 112 ? 7.895 -9.276 -7.624 1.00 90.81 112 ASN A C 1
ATOM 806 O O . ASN A 1 112 ? 8.299 -10.367 -7.220 1.00 90.81 112 ASN A O 1
ATOM 810 N N . GLU A 1 113 ? 8.633 -8.164 -7.547 1.00 92.50 113 GLU A N 1
ATOM 811 C CA . GLU A 1 113 ? 9.940 -8.109 -6.882 1.00 92.50 113 GLU A CA 1
ATOM 812 C C . GLU A 1 113 ? 9.850 -8.494 -5.400 1.00 92.50 113 GLU A C 1
ATOM 814 O O . GLU A 1 113 ? 10.657 -9.292 -4.923 1.00 92.50 113 GLU A O 1
ATOM 819 N N . ALA A 1 114 ? 8.847 -7.983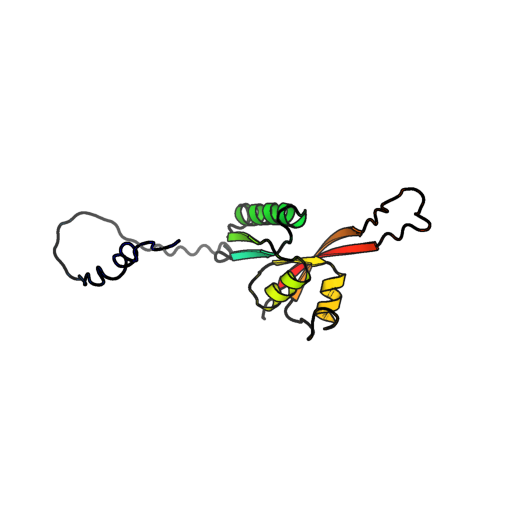 -4.682 1.00 92.00 114 ALA A N 1
ATOM 820 C CA . ALA A 1 114 ? 8.634 -8.287 -3.271 1.00 92.00 114 ALA A CA 1
ATOM 821 C C . ALA A 1 114 ? 8.285 -9.754 -3.014 1.00 92.00 114 ALA A C 1
ATOM 823 O O . ALA A 1 114 ? 8.850 -10.360 -2.108 1.00 92.00 114 ALA A O 1
ATOM 824 N N . VAL A 1 115 ? 7.389 -10.344 -3.808 1.00 90.69 115 VAL A N 1
ATOM 825 C CA . VAL A 1 115 ? 6.998 -11.758 -3.660 1.00 90.69 115 VAL A CA 1
ATOM 826 C C . VAL A 1 115 ? 8.141 -12.693 -4.056 1.00 90.69 115 VAL A C 1
ATOM 828 O O . VAL A 1 115 ? 8.305 -13.750 -3.455 1.00 90.69 115 VAL A O 1
ATOM 831 N N . SER A 1 116 ? 8.961 -12.299 -5.032 1.00 90.62 116 SER A N 1
ATOM 832 C CA . SER A 1 116 ? 10.115 -13.093 -5.473 1.00 90.62 116 SER A CA 1
ATOM 833 C C . SER A 1 116 ? 11.355 -12.896 -4.593 1.00 90.62 116 SER A C 1
ATOM 835 O O . SER A 1 116 ? 12.288 -13.691 -4.675 1.00 90.62 116 SER A O 1
ATOM 837 N N . GLY A 1 117 ? 11.388 -11.853 -3.755 1.00 90.56 117 GLY A N 1
ATOM 838 C CA . GLY A 1 117 ? 12.568 -11.489 -2.967 1.00 90.56 117 GLY A CA 1
ATOM 839 C C . GLY A 1 117 ? 13.743 -11.044 -3.840 1.00 90.56 117 GLY A C 1
ATOM 840 O O . GLY A 1 117 ? 14.873 -11.480 -3.629 1.00 90.56 117 GLY A O 1
ATOM 841 N N . THR A 1 118 ? 13.470 -10.223 -4.855 1.00 90.12 118 THR A N 1
ATOM 842 C CA . THR A 1 118 ? 14.467 -9.732 -5.818 1.00 90.12 118 THR A CA 1
ATOM 843 C C . THR A 1 118 ? 14.472 -8.206 -5.892 1.00 90.12 118 THR A C 1
ATOM 845 O O . THR A 1 118 ? 13.540 -7.548 -5.434 1.00 90.12 118 THR A O 1
ATOM 848 N N . GLY A 1 119 ? 15.500 -7.627 -6.519 1.00 89.56 119 GLY A N 1
ATOM 849 C CA . GLY A 1 119 ? 15.571 -6.182 -6.747 1.00 89.56 119 GLY A CA 1
ATOM 850 C C . GLY A 1 119 ? 15.701 -5.414 -5.435 1.00 89.56 119 GLY A C 1
ATOM 851 O O . GLY A 1 119 ? 16.718 -5.519 -4.748 1.00 89.56 119 GLY A O 1
ATOM 852 N N . ASN A 1 120 ? 14.666 -4.650 -5.085 1.00 86.94 120 ASN A N 1
ATOM 853 C CA . ASN A 1 120 ? 14.649 -3.833 -3.868 1.00 86.94 120 ASN A CA 1
ATOM 854 C C . ASN A 1 120 ? 14.382 -4.630 -2.577 1.00 86.94 120 ASN A C 1
ATOM 856 O O . ASN A 1 120 ? 14.511 -4.080 -1.482 1.00 86.94 120 ASN A O 1
ATOM 860 N N . PHE A 1 121 ? 14.034 -5.916 -2.685 1.00 91.00 121 PHE A N 1
ATOM 861 C CA . PHE A 1 121 ? 13.720 -6.784 -1.550 1.00 91.00 121 PHE A CA 1
ATOM 862 C C . PHE A 1 121 ? 14.760 -7.900 -1.435 1.00 91.00 121 PHE A C 1
ATOM 864 O O . PHE A 1 121 ? 15.042 -8.595 -2.405 1.00 91.00 121 PHE A O 1
ATOM 871 N N . LYS A 1 122 ? 15.346 -8.072 -0.242 1.00 87.69 122 LYS A N 1
ATOM 872 C CA . LYS A 1 122 ? 16.344 -9.131 0.0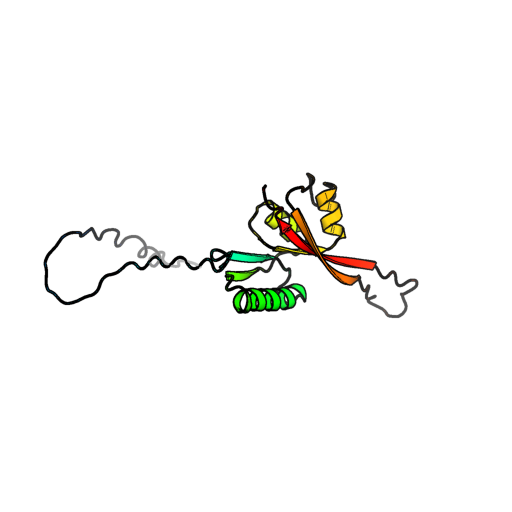26 1.00 87.69 122 LYS A CA 1
ATOM 873 C C . LYS A 1 122 ? 15.712 -10.478 0.371 1.00 87.69 122 LYS A C 1
ATOM 875 O O . LYS A 1 122 ? 16.358 -11.512 0.242 1.00 87.69 122 LYS A O 1
ATOM 880 N N . THR A 1 123 ? 14.482 -10.447 0.865 1.00 89.88 123 THR A N 1
ATOM 881 C CA . THR A 1 123 ? 13.713 -11.613 1.294 1.00 89.88 123 THR A CA 1
ATOM 882 C C . THR A 1 123 ? 12.297 -11.506 0.736 1.00 89.88 123 THR A C 1
ATOM 884 O O . THR A 1 123 ? 11.759 -10.396 0.716 1.00 89.88 123 THR A O 1
ATOM 887 N N . PRO A 1 124 ? 11.682 -12.624 0.313 1.00 90.75 124 PRO A N 1
ATOM 888 C CA . PRO A 1 124 ? 10.290 -12.643 -0.120 1.00 90.75 124 PRO A CA 1
ATOM 889 C C . PRO A 1 124 ? 9.330 -12.120 0.954 1.00 90.75 124 PRO A C 1
ATOM 891 O O . PRO A 1 124 ? 9.385 -12.562 2.103 1.00 90.75 124 PRO A O 1
ATOM 894 N N . LEU A 1 125 ? 8.419 -11.222 0.578 1.00 89.81 125 LEU A N 1
ATOM 895 C CA . LEU A 1 125 ? 7.335 -10.764 1.445 1.00 89.81 125 LEU A CA 1
ATOM 896 C C . LEU A 1 125 ? 6.135 -11.713 1.334 1.00 89.81 125 LEU A C 1
ATOM 898 O O . LEU A 1 125 ? 5.480 -11.788 0.297 1.00 89.81 125 LEU A O 1
ATOM 902 N N . THR A 1 126 ? 5.811 -12.413 2.423 1.00 87.75 126 THR A N 1
ATOM 903 C CA . THR A 1 126 ? 4.651 -13.330 2.509 1.00 87.75 126 THR A CA 1
ATOM 904 C C . THR A 1 126 ? 3.490 -12.769 3.335 1.00 87.75 126 THR A C 1
ATOM 906 O O . THR A 1 126 ? 2.434 -13.394 3.446 1.00 87.75 126 THR A O 1
ATOM 909 N N . SER A 1 127 ? 3.701 -11.612 3.958 1.00 86.50 127 SER A N 1
ATOM 910 C CA . SER A 1 127 ? 2.785 -10.934 4.881 1.00 86.50 127 SER A CA 1
ATOM 911 C C . SER A 1 127 ? 1.748 -10.056 4.178 1.00 86.50 127 SER A C 1
ATOM 913 O O . SER A 1 127 ? 0.845 -9.544 4.835 1.00 86.50 127 SER A O 1
ATOM 915 N N . VAL A 1 128 ? 1.846 -9.888 2.857 1.00 88.56 128 VAL A N 1
ATOM 916 C CA . VAL A 1 128 ? 0.979 -9.010 2.065 1.00 88.56 128 VAL A CA 1
ATOM 917 C C . VAL A 1 128 ? -0.069 -9.804 1.283 1.00 88.56 128 VAL A C 1
ATOM 919 O O . VAL A 1 128 ? 0.182 -10.919 0.827 1.00 88.56 128 VAL A O 1
ATOM 922 N N . SER A 1 129 ? -1.256 -9.222 1.121 1.00 89.38 129 SER A N 1
ATOM 923 C CA . SER A 1 129 ? -2.374 -9.780 0.361 1.00 89.38 129 SER A CA 1
ATOM 924 C C . SER A 1 129 ? -2.944 -8.731 -0.587 1.00 89.38 129 SER A C 1
ATOM 926 O O . SER A 1 129 ? -3.205 -7.594 -0.195 1.00 89.38 129 SER A O 1
ATOM 928 N N . GLN A 1 130 ? -3.168 -9.115 -1.841 1.00 89.00 130 GLN A N 1
ATOM 929 C CA . GLN A 1 130 ? -3.807 -8.255 -2.834 1.00 89.00 130 GLN A CA 1
ATOM 930 C C . GLN A 1 130 ? -5.325 -8.255 -2.640 1.00 89.00 130 GLN A C 1
ATOM 932 O O . GLN A 1 130 ? -5.936 -9.318 -2.572 1.00 89.00 130 GLN A O 1
ATOM 937 N N . ILE A 1 131 ? -5.922 -7.063 -2.545 1.00 89.44 131 ILE A N 1
ATOM 938 C CA . ILE A 1 131 ? -7.377 -6.882 -2.424 1.00 89.44 131 ILE A CA 1
ATOM 939 C C . ILE A 1 131 ? -7.992 -6.695 -3.809 1.00 89.44 131 ILE A C 1
ATOM 941 O O . ILE A 1 131 ? -8.956 -7.368 -4.161 1.00 89.44 131 ILE A O 1
ATOM 945 N N . ALA A 1 132 ? -7.442 -5.767 -4.595 1.00 87.81 132 ALA A N 1
ATOM 946 C CA . ALA A 1 132 ? -7.999 -5.403 -5.891 1.00 87.81 132 ALA A CA 1
ATOM 947 C C . ALA A 1 132 ? -6.920 -4.895 -6.851 1.00 87.81 132 ALA A C 1
ATOM 949 O O . ALA A 1 132 ? -5.983 -4.211 -6.442 1.00 87.81 132 ALA A O 1
ATOM 950 N N . THR A 1 133 ? -7.092 -5.182 -8.139 1.00 88.62 133 THR A N 1
ATOM 951 C CA . THR A 1 133 ? -6.380 -4.502 -9.230 1.00 88.62 133 THR A CA 1
ATOM 952 C C . THR A 1 133 ? -7.255 -3.352 -9.710 1.00 88.62 133 THR A C 1
ATOM 954 O O . THR A 1 133 ? -8.426 -3.566 -10.010 1.00 88.62 133 THR A O 1
ATOM 957 N N . LEU A 1 134 ? -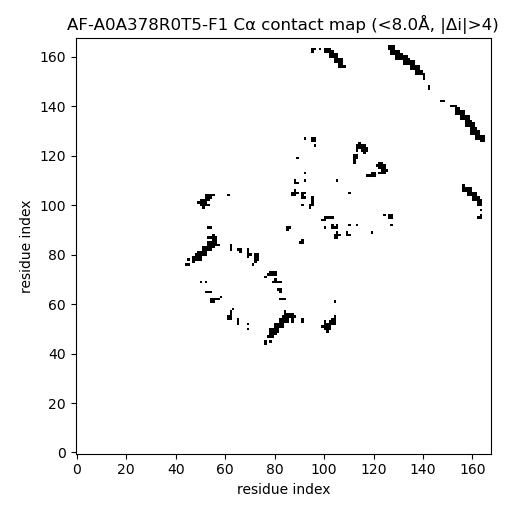6.712 -2.139 -9.759 1.00 85.06 134 LEU A N 1
ATOM 958 C CA . LEU A 1 134 ? -7.498 -0.930 -10.008 1.00 85.06 134 LEU A CA 1
ATOM 959 C C . LEU A 1 134 ? -7.529 -0.573 -11.489 1.00 85.06 134 LEU A C 1
ATOM 961 O O . LEU A 1 134 ? -8.572 -0.635 -12.129 1.00 85.06 134 LEU A O 1
ATOM 965 N N . TYR A 1 135 ? -6.382 -0.175 -12.033 1.00 83.25 135 TYR A N 1
ATOM 966 C CA . TYR A 1 135 ? -6.275 0.242 -13.422 1.00 83.25 135 TYR A CA 1
ATOM 967 C C . TYR A 1 135 ? -4.859 0.016 -13.963 1.00 83.25 135 TYR A C 1
ATOM 969 O O . TYR A 1 135 ? -3.889 0.032 -13.191 1.00 83.25 135 TYR A O 1
ATOM 977 N N . PRO A 1 136 ? -4.726 -0.177 -15.287 1.00 82.81 136 PRO A N 1
ATOM 978 C CA . PRO A 1 136 ? -3.432 -0.191 -15.941 1.00 82.81 136 PRO A CA 1
ATOM 979 C C . PRO A 1 136 ? -2.874 1.235 -16.036 1.00 82.81 136 PRO A C 1
ATOM 981 O O . PRO A 1 136 ? -3.516 2.148 -16.557 1.00 82.81 136 PRO A O 1
ATOM 984 N N . THR A 1 137 ? -1.657 1.434 -15.554 1.00 78.25 137 THR A N 1
ATOM 985 C CA . THR A 1 137 ? -0.851 2.630 -15.773 1.00 78.25 137 THR A CA 1
ATOM 986 C C . THR A 1 137 ? 0.009 2.468 -17.019 1.00 78.25 137 THR A C 1
ATOM 988 O O . THR A 1 137 ? 0.683 1.460 -17.221 1.00 78.25 137 THR A O 1
ATOM 991 N N . MET A 1 138 ? -0.001 3.492 -17.871 1.00 71.56 138 MET A N 1
ATOM 992 C CA . MET A 1 138 ? 0.811 3.534 -19.085 1.00 71.56 138 MET A CA 1
ATOM 993 C C . MET A 1 138 ? 2.022 4.435 -18.850 1.00 71.56 138 MET A C 1
ATOM 995 O O . MET A 1 138 ? 1.865 5.639 -18.626 1.00 71.56 138 MET A O 1
ATOM 999 N N . CYS A 1 139 ? 3.234 3.889 -18.933 1.00 71.62 139 CYS A N 1
ATOM 1000 C CA . CYS A 1 139 ? 4.443 4.705 -18.912 1.00 71.62 139 CYS A CA 1
ATOM 1001 C C . CYS A 1 139 ? 4.601 5.389 -20.269 1.00 71.62 139 CYS A C 1
ATOM 1003 O O . CYS A 1 139 ? 4.766 4.732 -21.303 1.00 71.62 139 CYS A O 1
ATOM 1005 N N . ARG A 1 140 ? 4.575 6.722 -20.264 1.00 70.19 140 ARG A N 1
ATOM 1006 C CA . ARG A 1 140 ? 4.809 7.527 -21.459 1.00 70.19 140 ARG A CA 1
ATOM 1007 C C . ARG A 1 140 ? 6.244 8.033 -21.464 1.00 70.19 140 ARG A C 1
ATOM 1009 O O . ARG A 1 140 ? 6.631 8.826 -20.614 1.00 70.19 140 ARG A O 1
ATOM 1016 N N . LEU A 1 141 ? 7.011 7.615 -22.464 1.00 72.44 141 LEU A N 1
ATOM 1017 C CA . LEU A 1 141 ? 8.321 8.190 -22.742 1.00 72.44 141 LEU A CA 1
ATOM 1018 C C . LEU A 1 141 ? 8.124 9.473 -23.555 1.00 72.44 141 LEU A C 1
ATOM 1020 O O . LEU A 1 141 ? 7.621 9.426 -24.679 1.00 72.44 141 LEU A O 1
ATOM 1024 N N . LEU A 1 142 ? 8.483 10.622 -22.978 1.00 70.44 142 LEU A N 1
ATOM 1025 C CA . LEU A 1 142 ? 8.504 11.896 -23.695 1.00 70.44 142 LEU A CA 1
ATOM 1026 C C . LEU A 1 142 ? 9.934 12.160 -24.180 1.00 70.44 142 LEU A C 1
ATOM 1028 O O . LEU A 1 142 ? 10.814 12.386 -23.349 1.00 70.44 142 LEU A O 1
ATOM 1032 N N . PRO A 1 143 ? 10.200 12.143 -25.497 1.00 70.88 143 PRO A N 1
ATOM 1033 C CA . PRO A 1 143 ? 11.490 12.584 -26.001 1.00 70.88 143 PRO A CA 1
ATOM 1034 C C . PRO A 1 143 ? 11.626 14.100 -25.820 1.00 70.88 143 PRO A C 1
ATOM 1036 O O . PRO A 1 143 ? 10.657 14.851 -25.943 1.00 70.88 143 PRO A O 1
ATOM 1039 N N . HIS A 1 144 ? 12.854 14.569 -25.616 1.00 73.44 144 HIS A N 1
ATOM 1040 C CA . HIS A 1 144 ? 13.141 16.004 -25.581 1.00 73.44 144 HIS A CA 1
ATOM 1041 C C . HIS A 1 144 ? 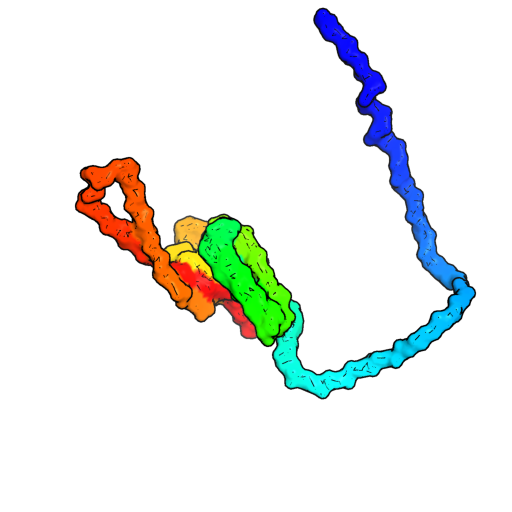12.962 16.669 -26.961 1.00 73.44 144 HIS A C 1
ATOM 1043 O O . HIS A 1 144 ? 12.688 17.864 -27.046 1.00 73.44 144 HIS A O 1
ATOM 1049 N N . LYS A 1 145 ? 13.079 15.896 -28.055 1.00 77.31 145 LYS A N 1
ATOM 1050 C CA . LYS A 1 145 ? 12.870 16.367 -29.430 1.00 77.31 145 LYS A CA 1
ATOM 1051 C C . LYS A 1 145 ? 11.881 15.475 -30.192 1.00 77.31 145 LYS A C 1
ATOM 1053 O O . LYS A 1 145 ? 12.040 14.256 -30.198 1.00 77.31 145 LYS A O 1
ATOM 1058 N N . PRO A 1 146 ? 10.917 16.057 -30.930 1.00 64.25 146 PRO A N 1
ATOM 1059 C CA . PRO A 1 146 ? 9.869 15.298 -31.617 1.00 64.25 146 PRO A CA 1
ATOM 1060 C C . PRO A 1 146 ? 10.375 14.404 -32.766 1.00 64.25 146 PRO A C 1
ATOM 1062 O O . PRO A 1 146 ? 9.661 13.503 -33.188 1.00 64.25 146 PRO A O 1
ATOM 1065 N N . ARG A 1 147 ? 11.598 14.622 -33.273 1.00 62.84 147 ARG A N 1
ATOM 1066 C CA . ARG A 1 147 ? 12.163 13.907 -34.437 1.00 62.84 147 ARG A CA 1
ATOM 1067 C C . ARG A 1 147 ? 12.947 12.625 -34.116 1.00 62.84 147 ARG A C 1
ATOM 1069 O O . ARG A 1 147 ? 13.372 11.947 -35.044 1.00 62.84 147 ARG A O 1
ATOM 1076 N N . GLU A 1 148 ? 13.138 12.277 -32.844 1.00 62.38 148 GLU A N 1
ATOM 1077 C CA . GLU A 1 148 ? 13.984 11.136 -32.433 1.00 62.38 148 GLU A CA 1
ATOM 1078 C C . GLU A 1 148 ? 13.197 9.863 -32.061 1.00 62.38 148 GLU A C 1
ATOM 1080 O O . GLU A 1 148 ? 13.786 8.835 -31.727 1.00 62.38 148 GLU A O 1
ATOM 1085 N N . LEU A 1 149 ? 11.864 9.877 -32.156 1.00 59.25 149 LEU A N 1
ATOM 1086 C CA . LEU A 1 149 ? 11.031 8.705 -31.865 1.00 59.25 149 LEU A CA 1
ATOM 1087 C C . LEU A 1 149 ? 11.065 7.695 -33.018 1.00 59.25 149 LEU A C 1
ATOM 1089 O O . LEU A 1 149 ? 10.282 7.789 -33.958 1.00 59.25 149 LEU A O 1
ATOM 1093 N N . LYS A 1 150 ? 11.950 6.697 -32.925 1.00 57.50 150 LYS A N 1
ATOM 1094 C CA . LYS A 1 150 ? 11.968 5.547 -33.851 1.00 57.50 150 LYS A CA 1
ATOM 1095 C C . LYS A 1 150 ? 11.176 4.329 -33.361 1.00 57.50 150 LYS A C 1
ATOM 1097 O O . LYS A 1 150 ? 10.865 3.462 -34.165 1.00 57.50 150 LYS A O 1
ATOM 1102 N N . ALA A 1 151 ? 10.797 4.274 -32.085 1.00 56.38 151 ALA A N 1
ATOM 1103 C CA . ALA A 1 151 ? 9.843 3.296 -31.564 1.00 56.38 151 ALA A CA 1
ATOM 1104 C C . ALA A 1 151 ? 9.311 3.766 -30.204 1.00 56.38 151 ALA A C 1
ATOM 1106 O O . ALA A 1 151 ? 10.068 3.882 -29.241 1.00 56.38 151 ALA A O 1
ATOM 1107 N N . LEU A 1 152 ? 8.011 4.046 -30.114 1.00 57.66 152 LEU A N 1
ATOM 1108 C CA . LEU A 1 152 ? 7.355 4.328 -28.842 1.00 57.66 152 LEU A CA 1
ATOM 1109 C C . LEU A 1 152 ? 7.066 2.989 -28.150 1.00 57.66 152 LEU A C 1
ATOM 1111 O O . LEU A 1 152 ? 6.084 2.321 -28.467 1.00 57.66 152 LEU A O 1
ATOM 1115 N N . LYS A 1 153 ? 7.929 2.567 -27.222 1.00 56.94 153 LYS A N 1
ATOM 1116 C CA . LYS A 1 153 ? 7.638 1.408 -26.371 1.00 56.94 153 LYS A CA 1
ATOM 1117 C C . LYS A 1 153 ? 6.778 1.876 -25.199 1.00 56.94 153 LYS A C 1
ATOM 1119 O O . LYS A 1 153 ? 7.276 2.505 -24.271 1.00 56.94 153 LYS A O 1
ATOM 1124 N N . ILE A 1 154 ? 5.475 1.619 -25.286 1.00 60.03 154 ILE A N 1
ATOM 1125 C CA . ILE A 1 154 ? 4.527 1.861 -24.195 1.00 60.03 154 ILE A CA 1
ATOM 1126 C C . ILE A 1 154 ? 4.699 0.715 -23.196 1.00 60.03 154 ILE A C 1
ATOM 1128 O O . ILE A 1 154 ? 4.513 -0.446 -23.559 1.00 60.03 154 ILE A O 1
ATOM 1132 N N . CYS A 1 155 ? 5.095 1.028 -21.961 1.00 61.62 155 CYS A N 1
ATOM 1133 C CA . CYS A 1 155 ? 5.076 0.046 -20.878 1.00 61.62 155 CYS A CA 1
ATOM 1134 C C . CYS A 1 155 ? 3.717 0.115 -20.183 1.00 61.62 155 CYS A C 1
ATOM 1136 O O . CYS A 1 155 ? 3.253 1.211 -19.865 1.00 61.62 155 CYS A O 1
ATOM 1138 N N . VAL A 1 156 ? 3.097 -1.043 -19.968 1.00 68.12 156 VAL A N 1
ATOM 1139 C CA . VAL A 1 156 ? 1.851 -1.175 -19.212 1.00 68.12 156 VAL A CA 1
ATOM 1140 C C . VAL A 1 156 ? 2.194 -1.808 -17.873 1.00 68.12 156 VAL A C 1
ATOM 1142 O O . VAL A 1 156 ? 2.679 -2.937 -17.837 1.00 68.12 156 VAL A O 1
ATOM 1145 N N . ALA A 1 157 ? 1.947 -1.091 -16.786 1.00 71.75 157 ALA A N 1
ATOM 1146 C CA . ALA A 1 157 ? 1.992 -1.630 -15.434 1.00 71.75 157 ALA A CA 1
ATOM 1147 C C . ALA A 1 157 ? 0.572 -1.628 -14.858 1.00 71.75 157 ALA A C 1
ATOM 1149 O O . ALA A 1 157 ? -0.277 -0.873 -15.312 1.00 71.75 157 ALA A O 1
ATOM 1150 N N . ASN A 1 158 ? 0.276 -2.485 -13.886 1.00 80.81 158 ASN A N 1
ATOM 1151 C CA . ASN A 1 158 ? -1.015 -2.463 -13.196 1.00 80.81 158 ASN A CA 1
ATOM 1152 C C . ASN A 1 158 ? -0.832 -1.943 -11.776 1.00 80.81 158 ASN A C 1
ATOM 1154 O O . ASN A 1 158 ? 0.162 -2.252 -11.116 1.00 80.81 158 ASN A O 1
ATOM 1158 N N . VAL A 1 159 ? -1.802 -1.165 -11.303 1.00 81.19 159 VAL A N 1
ATOM 1159 C CA . VAL A 1 159 ? -1.851 -0.700 -9.915 1.00 81.19 159 VAL A CA 1
ATOM 1160 C C . VAL A 1 159 ? -2.785 -1.599 -9.135 1.00 81.19 159 VAL A C 1
ATOM 1162 O O . VAL A 1 159 ? -3.906 -1.868 -9.565 1.00 81.19 159 VAL A O 1
ATOM 1165 N N . SER A 1 160 ? -2.327 -2.043 -7.975 1.00 83.81 160 SER A N 1
ATOM 1166 C CA . SER A 1 160 ? -3.075 -2.897 -7.065 1.00 83.81 160 SER A CA 1
ATOM 1167 C C . SER A 1 160 ? -3.163 -2.259 -5.684 1.00 83.81 160 SER A C 1
ATOM 1169 O O . SER A 1 160 ? -2.232 -1.594 -5.229 1.00 83.81 160 SER A O 1
ATOM 1171 N N . LEU A 1 161 ? -4.296 -2.466 -5.022 1.00 86.25 161 LEU A N 1
ATOM 1172 C CA . LEU A 1 161 ? -4.494 -2.155 -3.615 1.00 86.25 161 LEU A CA 1
ATOM 1173 C C . LEU A 1 161 ? -4.214 -3.414 -2.795 1.00 86.25 161 LEU A C 1
ATOM 1175 O O . LEU A 1 161 ? -4.804 -4.469 -3.049 1.00 86.25 161 LEU A O 1
ATOM 1179 N N . LEU A 1 162 ? -3.310 -3.301 -1.828 1.00 82.62 162 LEU A N 1
ATOM 1180 C CA . LEU A 1 162 ? -2.890 -4.391 -0.950 1.00 82.62 162 LEU A CA 1
ATOM 1181 C C . LEU A 1 162 ? -3.226 -4.082 0.503 1.00 82.62 162 LEU A C 1
ATOM 1183 O O . LEU A 1 162 ? -3.293 -2.916 0.880 1.00 82.62 162 LEU A O 1
ATOM 1187 N N . ALA A 1 163 ? -3.367 -5.133 1.304 1.00 85.69 163 ALA A N 1
ATOM 1188 C CA . ALA A 1 163 ? -3.453 -5.090 2.761 1.00 85.69 163 ALA A CA 1
ATOM 1189 C C . ALA A 1 163 ? -2.562 -6.175 3.384 1.00 85.69 163 ALA A C 1
ATOM 1191 O O . ALA A 1 163 ? -2.211 -7.144 2.701 1.00 85.69 163 ALA A O 1
ATOM 1192 N N . PRO A 1 164 ? -2.199 -6.066 4.673 1.00 83.44 164 PRO A N 1
ATOM 1193 C CA . PRO A 1 164 ? -1.579 -7.165 5.393 1.00 83.44 164 PRO A CA 1
ATOM 1194 C C . PRO A 1 164 ? -2.496 -8.392 5.397 1.00 83.44 164 PRO A C 1
ATOM 1196 O O . PRO A 1 164 ? -3.719 -8.287 5.516 1.00 83.44 164 PRO A O 1
ATOM 1199 N N . LYS A 1 165 ? -1.908 -9.578 5.282 1.00 82.00 165 LYS A N 1
ATOM 1200 C CA . LYS A 1 165 ? -2.633 -10.843 5.362 1.00 82.00 165 LYS A CA 1
ATOM 1201 C C . LYS A 1 165 ? -3.209 -10.995 6.774 1.00 82.00 165 LYS A C 1
ATOM 1203 O O . LYS A 1 165 ? -2.469 -10.910 7.756 1.00 82.00 165 LYS A O 1
ATOM 1208 N N . ALA A 1 166 ? -4.521 -11.216 6.872 1.00 65.50 166 ALA A N 1
ATOM 1209 C CA . ALA A 1 166 ? -5.173 -11.507 8.145 1.00 65.50 166 ALA A CA 1
ATOM 1210 C C . ALA A 1 166 ? -4.535 -12.762 8.761 1.00 65.50 166 ALA A C 1
ATOM 1212 O O . ALA A 1 166 ? -4.372 -13.774 8.075 1.00 65.50 166 ALA A O 1
ATOM 1213 N N . GLN A 1 167 ? -4.127 -12.682 10.029 1.00 51.72 167 GLN A N 1
ATOM 1214 C CA . GLN A 1 167 ? -3.663 -13.862 10.752 1.00 51.72 167 GLN A CA 1
ATOM 1215 C C . GLN A 1 167 ? -4.897 -14.661 11.173 1.00 51.72 167 GLN A C 1
ATOM 1217 O O . GLN A 1 167 ? -5.809 -14.093 11.771 1.00 51.72 167 GLN A O 1
ATOM 1222 N N . ALA A 1 168 ? -4.938 -15.927 10.755 1.00 35.94 168 ALA A N 1
ATOM 1223 C CA . ALA A 1 168 ? -5.908 -16.911 11.222 1.00 35.94 168 ALA A CA 1
ATOM 1224 C C . ALA A 1 168 ? -5.607 -17.311 12.669 1.00 35.94 168 ALA A C 1
ATOM 1226 O O . ALA A 1 168 ? -4.403 -17.320 13.023 1.00 35.94 168 ALA A O 1
#

Nearest PDB structures (foldseek):
  1us5-assembly1_A  TM=9.256E-01  e=5.683E-07  Thermus thermophilus HB8
  6x8w-assembly1_A  TM=7.478E-01  e=1.597E-02  Chrysiogenes arsenatis
  4yah-assembly1_X  TM=7.980E-01  e=8.076E-02  Escherichia coli K-12
  6x6b-assembly1_A  TM=7.420E-01  e=4.223E-02  Chrysiogenes arsenatis
  6esk-assembly1_A  TM=6.350E-01  e=8.076E-02  Pseudorhizobium banfieldiae

Sequence (168 aa):
MKAFNKLTLACIIGISTLLTACGGDKSAEQKTDSSQNTSNTASDKLETKFVTIGTGGASGPYNIIGTSLAEGYASQFGANAKTQTTGASVENLNLLDQKKLEMAFVMSDALNEAVSGTGNFKTPLTSVSQIATLYPTMCRLLPHKPRELKALKICVANVSLLAPKAQA

pLDDT: mean 73.29, std 21.58, range [21.12, 94.88]

Organism: NCBI:txid90240

Radius of gyration: 27.7 Å; Cα contacts (8 Å, |Δi|>4): 242; chains: 1; bounding box: 68×61×85 Å